Protein AF-A0A7S3KK16-F1 (afdb_monomer_lite)

Structure (mmCIF, N/CA/C/O backbone):
data_AF-A0A7S3KK16-F1
#
_entry.id   AF-A0A7S3KK16-F1
#
loop_
_atom_site.group_PDB
_atom_site.id
_atom_site.type_symbol
_atom_site.label_atom_id
_atom_site.label_alt_id
_atom_site.label_comp_id
_atom_site.label_asym_id
_atom_site.label_entity_id
_atom_site.label_seq_id
_atom_site.pdbx_PDB_ins_code
_atom_site.Cartn_x
_atom_site.Cartn_y
_atom_site.Cartn_z
_atom_site.occupancy
_atom_site.B_iso_or_equiv
_atom_site.auth_seq_id
_atom_site.auth_comp_id
_atom_site.auth_asym_id
_atom_site.auth_atom_id
_atom_site.pdbx_PDB_model_num
ATOM 1 N N . THR A 1 1 ? 68.762 63.629 -40.527 1.00 41.09 1 THR A N 1
ATOM 2 C CA . THR A 1 1 ? 69.554 63.207 -39.354 1.00 41.09 1 THR A CA 1
ATOM 3 C C . THR A 1 1 ? 68.736 62.216 -38.560 1.00 41.09 1 THR A C 1
ATOM 5 O O . THR A 1 1 ? 67.545 62.444 -38.421 1.00 41.09 1 THR A O 1
ATOM 8 N N . MET A 1 2 ? 69.402 61.181 -38.044 1.00 37.38 2 MET A N 1
ATOM 9 C CA . MET A 1 2 ? 68.948 60.206 -37.040 1.00 37.38 2 MET A CA 1
ATOM 10 C C . MET A 1 2 ? 68.078 59.026 -37.499 1.00 37.38 2 MET A C 1
ATOM 12 O O . MET A 1 2 ? 66.853 59.057 -37.480 1.00 37.38 2 MET A O 1
ATOM 16 N N . ASN A 1 3 ? 68.797 57.936 -37.795 1.00 42.31 3 ASN A N 1
ATOM 17 C CA . ASN A 1 3 ? 68.411 56.570 -37.453 1.00 42.31 3 ASN A CA 1
ATOM 18 C C . ASN A 1 3 ? 67.957 56.483 -35.989 1.00 42.31 3 ASN A C 1
ATOM 20 O O . ASN A 1 3 ? 68.642 56.993 -35.102 1.00 42.31 3 ASN A O 1
ATOM 24 N N . SER A 1 4 ? 66.876 55.744 -35.749 1.00 45.84 4 SER A N 1
ATOM 25 C CA . SER A 1 4 ? 66.525 55.198 -34.441 1.00 45.84 4 SER A CA 1
ATOM 26 C C . SER A 1 4 ? 66.381 53.685 -34.584 1.00 45.84 4 SER A C 1
ATOM 28 O O . SER A 1 4 ? 65.487 53.187 -35.263 1.00 45.84 4 SER A O 1
ATOM 30 N N . MET A 1 5 ? 67.342 52.987 -33.986 1.00 51.09 5 MET A N 1
ATOM 31 C CA . MET A 1 5 ? 67.363 51.554 -33.714 1.00 51.09 5 MET A CA 1
ATOM 32 C C . MET A 1 5 ? 66.202 51.192 -32.776 1.00 51.09 5 MET A C 1
ATOM 34 O O . MET A 1 5 ? 66.156 51.700 -31.659 1.00 51.09 5 MET A O 1
ATOM 38 N N . PHE A 1 6 ? 65.340 50.258 -33.177 1.00 47.38 6 PHE A N 1
ATOM 39 C CA . PHE A 1 6 ? 64.538 49.450 -32.253 1.00 47.38 6 PHE A CA 1
ATOM 40 C C . PHE A 1 6 ? 64.625 47.972 -32.674 1.00 47.38 6 PHE A C 1
ATOM 42 O O . PHE A 1 6 ? 64.714 47.656 -33.856 1.00 47.38 6 PHE A O 1
ATOM 49 N N . ALA A 1 7 ? 64.728 47.111 -31.663 1.00 58.09 7 ALA A N 1
ATOM 50 C CA . ALA A 1 7 ? 65.235 45.737 -31.659 1.00 58.09 7 ALA A CA 1
ATOM 51 C C . ALA A 1 7 ? 64.570 44.743 -32.642 1.00 58.09 7 ALA A C 1
ATOM 53 O O . ALA A 1 7 ? 63.402 44.920 -32.986 1.00 58.09 7 ALA A O 1
ATOM 54 N N . PRO A 1 8 ? 65.259 43.644 -33.025 1.00 52.91 8 PRO A N 1
ATOM 55 C CA . PRO A 1 8 ? 64.604 42.525 -33.694 1.00 52.91 8 PRO A CA 1
ATOM 56 C C . PRO A 1 8 ? 63.605 41.881 -32.721 1.00 52.91 8 PRO A C 1
ATOM 58 O O . PRO A 1 8 ? 63.958 41.524 -31.595 1.00 52.91 8 PRO A O 1
ATOM 61 N N . SER A 1 9 ? 62.343 41.772 -33.133 1.00 57.97 9 SER A N 1
ATOM 62 C CA . SER A 1 9 ? 61.302 41.082 -32.373 1.00 57.97 9 SER A CA 1
ATOM 63 C C . SER A 1 9 ? 61.689 39.614 -32.168 1.00 57.97 9 SER A C 1
ATOM 65 O O . SER A 1 9 ? 62.035 38.922 -33.119 1.00 57.97 9 SER A O 1
ATOM 67 N N . LEU A 1 10 ? 61.621 39.132 -30.923 1.00 55.69 10 LEU A N 1
ATOM 68 C CA . LEU A 1 10 ? 62.049 37.786 -30.507 1.00 55.69 10 LEU A CA 1
ATOM 69 C C . LEU A 1 10 ? 61.102 36.648 -30.946 1.00 55.69 10 LEU A C 1
ATOM 71 O O . LEU A 1 10 ? 61.242 35.517 -30.490 1.00 55.69 10 LEU A O 1
ATOM 75 N N . TYR A 1 11 ? 60.110 36.946 -31.779 1.00 57.88 11 TYR A N 1
ATOM 76 C CA . TYR A 1 11 ? 59.203 35.966 -32.359 1.00 57.88 11 TYR A CA 1
ATOM 77 C C . TYR A 1 11 ? 58.837 36.404 -33.775 1.00 57.88 11 TYR A C 1
ATOM 79 O O . TYR A 1 11 ? 58.636 37.593 -34.041 1.00 57.88 11 TYR A O 1
ATOM 87 N N . GLU A 1 12 ? 58.787 35.438 -34.686 1.00 64.44 12 GLU A N 1
ATOM 88 C CA . GLU A 1 12 ? 58.266 35.647 -36.030 1.00 64.44 12 GLU A CA 1
ATOM 89 C C . GLU A 1 12 ? 56.742 35.791 -35.958 1.00 64.44 12 GLU A C 1
ATOM 91 O O . GLU A 1 12 ? 56.065 35.062 -35.228 1.00 64.44 12 GLU A O 1
ATOM 96 N N . VAL A 1 13 ? 56.196 36.759 -36.695 1.00 69.12 13 VAL A N 1
ATOM 97 C CA . VAL A 1 13 ? 54.747 36.886 -36.877 1.00 69.12 13 VAL A CA 1
ATOM 98 C C . VAL A 1 13 ? 54.275 35.632 -37.619 1.00 69.12 13 VAL A C 1
ATOM 100 O O . VAL A 1 13 ? 54.823 35.357 -38.690 1.00 69.12 13 VAL A O 1
ATOM 103 N N . PRO A 1 14 ? 53.297 34.867 -37.094 1.00 61.34 14 PRO A N 1
ATOM 104 C CA . PRO A 1 14 ? 52.801 33.679 -37.772 1.00 61.34 14 PRO A CA 1
ATOM 105 C C . PRO A 1 14 ? 52.313 34.067 -39.165 1.00 61.34 14 PRO A C 1
ATOM 107 O O . PRO A 1 14 ? 51.417 34.899 -39.311 1.00 61.34 14 PRO A O 1
ATOM 110 N N . THR A 1 15 ? 52.945 33.510 -40.193 1.00 64.56 15 THR A N 1
ATOM 111 C CA . THR A 1 15 ? 52.462 33.657 -41.560 1.00 64.56 15 THR A CA 1
ATOM 112 C C . THR A 1 15 ? 51.258 32.745 -41.731 1.00 64.56 15 THR A C 1
ATOM 114 O O . THR A 1 15 ? 51.296 31.569 -41.375 1.00 64.56 15 THR A O 1
ATOM 117 N N . ASP A 1 16 ? 50.181 33.306 -42.277 1.00 60.25 16 ASP A N 1
ATOM 118 C CA . ASP A 1 16 ? 48.895 32.643 -42.531 1.00 60.25 16 ASP A CA 1
ATOM 119 C C . ASP A 1 16 ? 48.979 31.702 -43.750 1.00 60.25 16 ASP A C 1
ATOM 121 O O . ASP A 1 16 ? 48.106 31.639 -44.614 1.00 60.25 16 ASP A O 1
ATOM 125 N N . THR A 1 17 ? 50.110 31.012 -43.883 1.00 60.72 17 THR A N 1
ATOM 126 C CA . THR A 1 17 ? 50.276 29.926 -44.838 1.00 60.72 17 THR A CA 1
ATOM 127 C C . THR A 1 17 ? 49.787 28.656 -44.165 1.00 60.72 17 THR A C 1
ATOM 129 O O . THR A 1 17 ? 50.232 28.382 -43.045 1.00 60.72 17 THR A O 1
ATOM 132 N N . PRO A 1 18 ? 48.912 27.863 -44.807 1.00 61.72 18 PRO A N 1
ATOM 133 C CA . PRO A 1 18 ? 48.550 26.572 -44.258 1.00 61.72 18 PRO A CA 1
ATOM 134 C C . PRO A 1 18 ? 49.849 25.786 -44.080 1.00 61.72 18 PRO A C 1
ATOM 136 O O . PRO A 1 18 ? 50.541 25.487 -45.057 1.00 61.72 18 PRO A O 1
ATOM 139 N N . LEU A 1 19 ? 50.203 25.502 -42.816 1.00 63.19 19 LEU A N 1
ATOM 140 C CA . LEU A 1 19 ? 51.145 24.439 -42.460 1.00 63.19 19 LEU A CA 1
ATOM 141 C C . LEU A 1 19 ? 50.788 23.287 -43.385 1.00 63.19 19 LEU A C 1
ATOM 143 O O . LEU A 1 19 ? 49.597 23.000 -43.448 1.00 63.19 19 LEU A O 1
ATOM 147 N N . GLY A 1 20 ? 51.747 22.739 -44.141 1.00 62.19 20 GLY A N 1
ATOM 148 C CA . GLY A 1 20 ? 51.561 21.700 -45.168 1.00 62.19 20 GLY A CA 1
ATOM 149 C C . GLY A 1 20 ? 50.974 20.400 -44.610 1.00 62.19 20 GLY A C 1
ATOM 150 O O . GLY A 1 20 ? 51.583 19.337 -44.669 1.00 62.19 20 GLY A O 1
ATOM 151 N N . LEU A 1 21 ? 49.803 20.534 -44.010 1.00 63.81 21 LEU A N 1
ATOM 152 C CA . LEU A 1 21 ? 48.949 19.573 -43.385 1.00 63.81 21 LEU A CA 1
ATOM 153 C C . LEU A 1 21 ? 48.140 19.056 -44.552 1.00 63.81 21 LEU A C 1
ATOM 155 O O . LEU A 1 21 ? 47.255 19.726 -45.085 1.00 63.81 21 LEU A O 1
ATOM 159 N N . ASP A 1 22 ? 48.548 17.887 -45.005 1.00 65.69 22 ASP A N 1
ATOM 160 C CA . ASP A 1 22 ? 47.836 17.156 -46.022 1.00 65.69 22 ASP A CA 1
ATOM 161 C C . ASP A 1 22 ? 46.481 16.741 -45.430 1.00 65.69 22 ASP A C 1
ATOM 163 O O . ASP A 1 22 ? 46.370 15.755 -44.697 1.00 65.69 22 ASP A O 1
ATOM 167 N N . LEU A 1 23 ? 45.468 17.582 -45.657 1.00 62.59 23 LEU A N 1
ATOM 168 C CA . LEU A 1 23 ? 44.107 17.392 -45.159 1.00 62.59 23 LEU A CA 1
ATOM 169 C C . LEU A 1 23 ? 43.517 16.085 -45.689 1.00 62.59 23 LEU A C 1
ATOM 171 O O . LEU A 1 23 ? 42.742 15.448 -44.982 1.00 62.59 23 LEU A O 1
ATOM 175 N N . GLU A 1 24 ? 43.930 15.639 -46.879 1.00 63.72 24 GLU A N 1
ATOM 176 C CA . GLU A 1 24 ? 43.525 14.335 -47.401 1.00 63.72 24 GLU A CA 1
ATOM 177 C C . GLU A 1 24 ? 44.103 13.204 -46.560 1.00 63.72 24 GLU A C 1
ATOM 179 O O . GLU A 1 24 ? 43.403 12.243 -46.275 1.00 63.72 24 GLU A O 1
ATOM 184 N N . LYS A 1 25 ? 45.335 13.339 -46.068 1.00 64.06 25 LYS A N 1
ATOM 185 C CA . LYS A 1 25 ? 45.955 12.365 -45.160 1.00 64.06 25 LYS A CA 1
ATOM 186 C C . LYS A 1 25 ? 45.349 12.391 -43.754 1.00 64.06 25 LYS A C 1
ATOM 188 O O . LYS A 1 25 ? 45.318 11.360 -43.087 1.00 64.06 25 LYS A O 1
ATOM 193 N N . PHE A 1 26 ? 44.868 13.555 -43.314 1.00 62.38 26 PHE A N 1
ATOM 194 C CA . PHE A 1 26 ? 44.142 13.706 -42.050 1.00 62.38 26 PHE A CA 1
ATOM 195 C C . PHE A 1 26 ? 42.749 13.059 -42.122 1.00 62.38 26 PHE A C 1
ATOM 197 O O . PHE A 1 26 ? 42.323 12.425 -41.163 1.00 62.38 26 PHE A O 1
ATOM 204 N N . LEU A 1 27 ? 42.079 13.156 -43.276 1.00 61.16 27 LEU A N 1
ATOM 205 C CA . LEU A 1 27 ? 40.762 12.560 -43.528 1.00 61.16 27 LEU A CA 1
ATOM 206 C C . LEU A 1 27 ? 40.836 11.077 -43.935 1.00 61.16 27 LEU A C 1
ATOM 208 O O . LEU A 1 27 ? 39.939 10.300 -43.621 1.00 61.16 27 LEU A O 1
ATOM 212 N N . ALA A 1 28 ? 41.910 10.648 -44.603 1.00 58.88 28 ALA A N 1
ATOM 213 C CA . ALA A 1 28 ? 42.070 9.273 -45.084 1.00 58.88 28 ALA A CA 1
ATOM 214 C C . ALA A 1 28 ? 42.292 8.253 -43.958 1.00 58.88 28 ALA A C 1
ATOM 216 O O . ALA A 1 28 ? 42.165 7.053 -44.194 1.00 58.88 28 ALA A O 1
A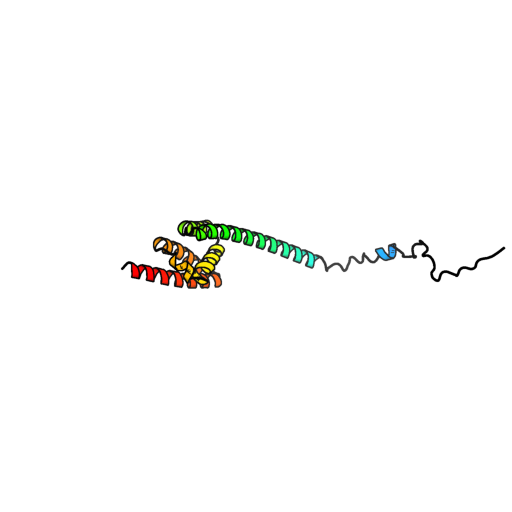TOM 217 N N . ASN A 1 29 ? 42.587 8.702 -42.734 1.00 51.03 29 ASN A N 1
ATOM 218 C CA . ASN A 1 29 ? 42.715 7.814 -41.580 1.00 51.03 29 ASN A CA 1
ATOM 219 C C . ASN A 1 29 ? 41.376 7.539 -40.862 1.00 51.03 29 ASN A C 1
ATOM 221 O O . ASN A 1 29 ? 41.371 6.857 -39.841 1.00 51.03 29 ASN A O 1
ATOM 225 N N . GLU A 1 30 ? 40.246 8.029 -41.387 1.00 56.44 30 GLU A N 1
ATOM 226 C CA . GLU A 1 30 ? 38.907 7.760 -40.833 1.00 56.44 30 GLU A CA 1
ATOM 227 C C . GLU A 1 30 ? 38.163 6.606 -41.529 1.00 56.44 30 GLU A C 1
ATOM 229 O O . GLU A 1 30 ? 36.989 6.372 -41.253 1.00 56.44 30 GLU A O 1
ATOM 234 N N . CYS A 1 31 ? 38.804 5.857 -42.434 1.00 49.53 31 CYS A N 1
ATOM 235 C CA . CYS A 1 31 ? 38.125 4.804 -43.199 1.00 49.53 31 CYS A CA 1
ATOM 236 C C . CYS A 1 31 ? 38.939 3.507 -43.332 1.00 49.53 31 CYS A C 1
ATOM 238 O O . CYS A 1 31 ? 39.054 2.959 -44.422 1.00 49.53 31 CYS A O 1
ATOM 240 N N . ASN A 1 32 ? 39.417 2.950 -42.216 1.00 49.06 32 ASN A N 1
ATOM 241 C CA . ASN A 1 32 ? 39.457 1.489 -42.091 1.00 49.06 32 ASN A CA 1
ATOM 242 C C . ASN A 1 32 ? 38.117 1.054 -41.484 1.00 49.06 32 ASN A C 1
ATOM 244 O O . ASN A 1 32 ? 37.970 0.898 -40.277 1.00 49.06 32 ASN A O 1
ATOM 248 N N . VAL A 1 33 ? 37.113 0.927 -42.353 1.00 54.47 33 VAL A N 1
ATOM 249 C CA . VAL A 1 33 ? 35.713 0.578 -42.033 1.00 54.47 33 VAL A CA 1
ATOM 250 C C . VAL A 1 33 ? 35.557 -0.913 -41.667 1.00 54.47 33 VAL A C 1
ATOM 252 O O . VAL A 1 33 ? 34.447 -1.413 -41.543 1.00 54.47 33 VAL A O 1
ATOM 255 N N . GLU A 1 34 ? 36.654 -1.643 -41.464 1.00 52.94 34 GLU A N 1
ATOM 256 C CA . GLU A 1 34 ? 36.618 -3.081 -41.169 1.00 52.94 34 GLU A CA 1
ATOM 257 C C . GLU A 1 34 ? 36.712 -3.415 -39.667 1.00 52.94 34 GLU A C 1
ATOM 259 O O . GLU A 1 34 ? 36.457 -4.558 -39.312 1.00 52.94 34 GLU A O 1
ATOM 264 N N . ASP A 1 35 ? 36.940 -2.433 -38.780 1.00 48.75 35 ASP A N 1
ATOM 265 C CA . ASP A 1 35 ? 37.040 -2.661 -37.320 1.00 48.75 35 ASP A CA 1
ATOM 266 C C . ASP A 1 35 ? 35.941 -1.968 -36.476 1.00 48.75 35 ASP A C 1
ATOM 268 O O . ASP A 1 35 ? 36.016 -1.937 -35.247 1.00 48.75 35 ASP A O 1
ATOM 272 N N . ILE A 1 36 ? 34.865 -1.443 -37.082 1.00 54.09 36 ILE A N 1
ATOM 273 C CA . ILE A 1 36 ? 33.713 -0.899 -36.327 1.00 54.09 36 ILE A CA 1
ATOM 274 C C . ILE A 1 36 ? 32.699 -2.019 -36.028 1.00 54.09 36 ILE A C 1
ATOM 276 O O . ILE A 1 36 ? 31.541 -1.966 -36.435 1.00 54.09 36 ILE A O 1
ATOM 280 N N . GLU A 1 37 ? 33.118 -3.053 -35.299 1.00 53.81 37 GLU A N 1
ATOM 281 C CA . GLU A 1 37 ? 32.184 -3.993 -34.650 1.00 53.81 37 GLU A CA 1
ATOM 282 C C . GLU A 1 37 ? 31.788 -3.535 -33.225 1.00 53.81 37 GLU A C 1
ATOM 284 O O . GLU A 1 37 ? 30.950 -4.159 -32.571 1.00 53.81 37 GLU A O 1
ATOM 289 N N . GLU A 1 38 ? 32.324 -2.408 -32.735 1.00 56.00 38 GLU A N 1
ATOM 290 C CA . GLU A 1 38 ? 32.182 -1.987 -31.329 1.00 56.00 38 GLU A CA 1
ATOM 291 C C . GLU A 1 38 ? 30.989 -1.064 -30.989 1.00 56.00 38 GLU A C 1
ATOM 293 O O . GLU A 1 38 ? 30.741 -0.825 -29.806 1.00 56.00 38 GLU A O 1
ATOM 298 N N . ASP A 1 39 ? 30.176 -0.611 -31.954 1.00 58.56 39 ASP A N 1
ATOM 299 C CA . ASP A 1 39 ? 29.115 0.389 -31.684 1.00 58.56 39 ASP A CA 1
ATOM 300 C C . ASP A 1 39 ? 27.667 -0.157 -31.727 1.00 58.56 39 ASP A C 1
ATOM 302 O O . ASP A 1 39 ? 26.771 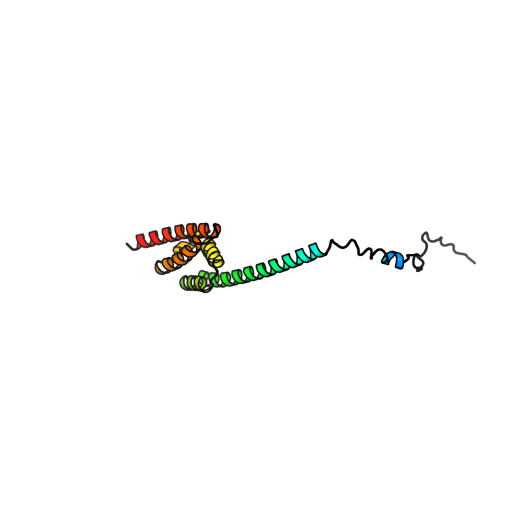0.359 -31.054 1.00 58.56 39 ASP A O 1
ATOM 306 N N . ASP A 1 40 ? 27.391 -1.273 -32.416 1.00 69.19 40 ASP A N 1
ATOM 307 C CA . ASP A 1 40 ? 26.017 -1.817 -32.461 1.00 69.19 40 ASP A CA 1
ATOM 308 C C . ASP A 1 40 ? 25.587 -2.406 -31.102 1.00 69.19 40 ASP A C 1
ATOM 310 O O . ASP A 1 40 ? 24.430 -2.293 -30.682 1.00 69.19 40 ASP A O 1
ATOM 314 N N . SER A 1 41 ? 26.534 -2.974 -30.346 1.00 80.19 41 SER A N 1
ATOM 315 C CA . SER A 1 41 ? 26.263 -3.553 -29.024 1.00 80.19 41 SER A CA 1
ATOM 316 C C . SER A 1 41 ? 25.887 -2.489 -27.982 1.00 80.19 41 SER A C 1
ATOM 318 O O . SER A 1 41 ? 24.911 -2.666 -27.241 1.00 80.19 41 SER A O 1
ATOM 320 N N . GLN A 1 42 ? 26.594 -1.354 -27.963 1.00 85.88 42 GLN A N 1
ATOM 321 C CA . GLN A 1 42 ? 26.360 -0.249 -27.029 1.00 85.88 42 GLN A CA 1
ATOM 322 C C . GLN A 1 42 ? 25.070 0.501 -27.367 1.00 85.88 42 GLN A C 1
ATOM 324 O O . GLN A 1 42 ? 24.243 0.755 -26.483 1.00 85.88 42 GLN A O 1
ATOM 329 N N . VAL A 1 43 ? 24.831 0.776 -28.652 1.00 87.50 43 VAL A N 1
ATOM 330 C CA . VAL A 1 43 ? 23.587 1.401 -29.123 1.00 87.50 43 VAL A CA 1
ATOM 331 C C . VAL A 1 43 ? 22.378 0.510 -28.821 1.00 87.50 43 VAL A C 1
ATOM 333 O O . VAL A 1 43 ? 21.329 1.002 -28.385 1.00 87.50 43 VAL A O 1
ATOM 336 N N . LYS A 1 44 ? 22.498 -0.811 -28.997 1.00 87.50 44 LYS A N 1
ATOM 337 C CA . LYS A 1 44 ? 21.430 -1.770 -28.673 1.00 87.50 44 LYS A CA 1
ATOM 338 C C . LYS A 1 44 ? 21.181 -1.877 -27.169 1.00 87.50 44 LYS A C 1
ATOM 340 O O . LYS A 1 44 ? 20.018 -1.899 -26.755 1.00 87.50 44 LYS A O 1
ATOM 345 N N . LEU A 1 45 ? 22.235 -1.878 -26.351 1.00 93.25 45 LEU A N 1
ATOM 346 C CA . LEU A 1 45 ? 22.121 -1.815 -24.893 1.00 93.25 45 LEU A CA 1
ATOM 347 C C . LEU A 1 45 ? 21.387 -0.540 -24.459 1.00 93.25 45 LEU A C 1
ATOM 349 O O . LEU A 1 45 ? 20.414 -0.621 -23.710 1.00 93.25 45 LEU A O 1
ATOM 353 N N . MET A 1 46 ? 21.786 0.620 -24.984 1.00 93.19 46 MET A N 1
ATOM 354 C CA . MET A 1 46 ? 21.152 1.902 -24.674 1.00 93.19 46 MET A CA 1
ATOM 355 C C . MET A 1 46 ? 19.670 1.919 -25.070 1.00 93.19 46 MET A C 1
ATOM 357 O O . MET A 1 46 ? 18.817 2.329 -24.279 1.00 93.19 46 MET A O 1
ATOM 361 N N . LYS A 1 47 ? 19.325 1.405 -26.258 1.00 93.12 47 LYS A N 1
ATOM 362 C CA . LYS A 1 47 ? 17.925 1.267 -26.696 1.00 93.12 47 LYS A CA 1
ATOM 363 C C . LYS A 1 47 ? 17.107 0.382 -25.749 1.00 93.12 47 LYS A C 1
ATOM 365 O O . LYS A 1 47 ? 15.968 0.732 -25.428 1.00 93.12 47 LYS A O 1
ATOM 370 N N . ASN A 1 48 ? 17.673 -0.730 -25.276 1.00 93.25 48 ASN A N 1
ATOM 371 C CA . ASN A 1 48 ? 17.011 -1.608 -24.307 1.00 93.25 48 ASN A CA 1
ATOM 372 C C . ASN A 1 48 ? 16.799 -0.903 -22.961 1.00 93.25 48 ASN A C 1
ATOM 374 O O . ASN A 1 48 ? 15.683 -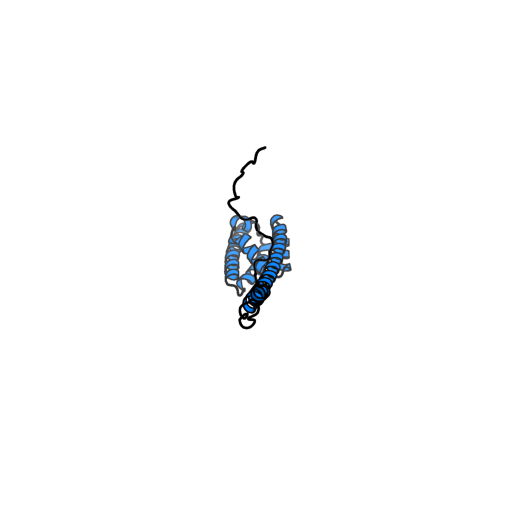0.901 -22.445 1.00 93.25 48 ASN A O 1
ATOM 378 N N . LEU A 1 49 ? 17.821 -0.213 -22.447 1.00 94.94 49 LEU A N 1
ATOM 379 C CA . LEU A 1 49 ? 17.721 0.560 -21.206 1.00 94.94 49 LEU A CA 1
ATOM 380 C C . LEU A 1 49 ? 16.659 1.661 -21.297 1.00 94.94 49 LEU A C 1
ATOM 382 O O . LEU A 1 49 ? 15.853 1.821 -20.381 1.00 94.94 49 LEU A O 1
ATOM 386 N N . MET A 1 50 ? 16.603 2.395 -22.412 1.00 95.19 50 MET A N 1
ATOM 387 C CA . MET A 1 50 ? 15.575 3.417 -22.638 1.00 95.19 50 MET A CA 1
ATOM 388 C C . MET A 1 50 ? 14.166 2.816 -22.669 1.00 95.19 50 MET A C 1
ATOM 390 O O . MET A 1 50 ? 13.226 3.401 -22.121 1.00 95.19 50 MET A O 1
ATOM 394 N N . LYS A 1 51 ? 14.004 1.639 -23.284 1.00 95.38 51 LYS A N 1
ATOM 395 C CA . LYS A 1 51 ? 12.724 0.924 -23.321 1.00 95.38 51 LYS A CA 1
ATOM 396 C C . LYS A 1 51 ? 12.283 0.501 -21.919 1.00 95.38 51 LYS A C 1
ATOM 398 O O . LYS A 1 51 ? 11.145 0.785 -21.538 1.00 95.38 51 LYS A O 1
ATOM 403 N N . ASP A 1 52 ? 13.172 -0.115 -21.148 1.00 95.25 52 ASP A N 1
ATOM 404 C CA . ASP A 1 52 ? 12.871 -0.577 -19.790 1.00 95.25 52 ASP A CA 1
ATOM 405 C C . ASP A 1 52 ? 12.588 0.601 -18.852 1.00 95.25 52 ASP A C 1
ATOM 407 O O . ASP A 1 52 ? 11.628 0.574 -18.077 1.00 95.25 52 ASP A O 1
ATOM 411 N N . ASN A 1 53 ? 13.342 1.694 -18.993 1.00 96.81 53 ASN A N 1
ATOM 412 C CA . ASN A 1 53 ? 13.101 2.931 -18.259 1.00 96.81 53 ASN A CA 1
ATOM 413 C C . ASN A 1 53 ? 11.715 3.514 -18.573 1.00 96.81 53 ASN A C 1
ATOM 415 O O . ASN A 1 53 ? 10.966 3.854 -17.657 1.00 96.81 53 ASN A O 1
ATOM 419 N N . LYS A 1 54 ? 11.314 3.552 -19.850 1.00 96.81 54 LYS A N 1
ATOM 420 C CA . LYS A 1 54 ? 9.978 4.021 -20.253 1.00 96.81 54 LYS A CA 1
ATOM 421 C C . LYS A 1 54 ? 8.863 3.185 -19.621 1.00 96.81 54 LYS A C 1
ATOM 423 O O . LYS A 1 54 ? 7.858 3.742 -19.161 1.00 96.81 54 LYS A O 1
ATOM 428 N N . VAL A 1 55 ? 9.030 1.863 -19.576 1.00 97.00 55 VAL A N 1
ATOM 429 C CA . VAL A 1 55 ? 8.082 0.959 -18.904 1.00 97.00 55 VAL A CA 1
ATOM 430 C C . VAL A 1 55 ? 8.034 1.262 -17.405 1.00 97.00 55 VAL A C 1
ATOM 432 O O . VAL A 1 55 ? 6.946 1.461 -16.859 1.00 97.00 55 VAL A O 1
ATOM 435 N N . MET A 1 56 ? 9.195 1.384 -16.758 1.00 96.31 56 MET A N 1
ATOM 436 C CA . MET A 1 56 ? 9.300 1.696 -15.332 1.00 96.31 56 MET A CA 1
ATOM 437 C C . MET A 1 56 ? 8.631 3.031 -14.985 1.00 96.31 56 MET A C 1
ATOM 439 O O . MET A 1 56 ? 7.793 3.079 -14.084 1.00 96.31 56 MET A O 1
ATOM 443 N N . LEU A 1 57 ? 8.919 4.100 -15.733 1.00 97.31 57 LEU A N 1
ATOM 444 C CA . LEU A 1 57 ? 8.297 5.414 -15.547 1.00 97.31 57 LEU A CA 1
ATOM 445 C C . LEU A 1 57 ? 6.777 5.348 -15.690 1.00 97.31 57 LEU A C 1
ATOM 447 O O . LEU A 1 57 ? 6.052 5.957 -14.904 1.00 97.31 57 LEU A O 1
ATOM 451 N N . THR A 1 58 ? 6.277 4.586 -16.662 1.00 96.44 58 THR A N 1
ATOM 452 C CA . THR A 1 58 ? 4.833 4.424 -16.870 1.00 96.44 58 THR A CA 1
ATOM 453 C C . THR A 1 58 ? 4.174 3.739 -15.670 1.00 96.44 58 THR A C 1
ATOM 455 O O . THR A 1 58 ? 3.156 4.221 -15.162 1.00 96.44 58 THR A O 1
ATOM 458 N N . ILE A 1 59 ? 4.766 2.645 -15.178 1.00 95.12 59 ILE A N 1
ATOM 459 C CA . ILE A 1 59 ? 4.255 1.896 -14.021 1.00 95.12 59 ILE A CA 1
ATOM 460 C C . ILE A 1 59 ? 4.321 2.752 -12.751 1.00 95.12 59 ILE A C 1
ATOM 462 O O . ILE A 1 59 ? 3.325 2.859 -12.032 1.00 95.12 59 ILE A O 1
ATOM 466 N N . MET A 1 60 ? 5.458 3.403 -12.494 1.00 95.94 60 MET A N 1
ATOM 467 C CA . MET A 1 60 ? 5.657 4.260 -11.322 1.00 95.94 60 MET A CA 1
ATOM 468 C C . MET A 1 60 ? 4.692 5.443 -11.309 1.00 95.94 60 MET A C 1
ATOM 470 O O . MET A 1 60 ? 4.051 5.689 -10.289 1.00 95.94 60 MET A O 1
ATOM 474 N N . ASN A 1 61 ? 4.505 6.129 -12.440 1.00 96.12 61 ASN A N 1
ATOM 475 C CA . ASN A 1 61 ? 3.559 7.242 -12.529 1.00 96.12 61 ASN A CA 1
ATOM 476 C C . ASN A 1 61 ? 2.114 6.788 -12.300 1.00 96.12 61 ASN A C 1
ATOM 478 O O . ASN A 1 61 ? 1.369 7.439 -11.563 1.00 96.12 61 ASN A O 1
ATOM 482 N N . LYS A 1 62 ? 1.712 5.648 -12.878 1.00 95.06 62 LYS A N 1
ATOM 483 C CA . LYS A 1 62 ? 0.380 5.072 -12.640 1.00 95.06 62 LYS A CA 1
ATOM 484 C C . LYS A 1 62 ? 0.174 4.753 -11.157 1.00 95.06 62 LYS A C 1
ATOM 486 O O . LYS A 1 62 ? -0.836 5.163 -10.582 1.00 95.06 62 LYS A O 1
ATOM 491 N N . ARG A 1 63 ? 1.139 4.074 -10.531 1.00 95.44 63 ARG A N 1
ATOM 492 C CA . ARG A 1 63 ? 1.079 3.690 -9.113 1.00 95.44 63 ARG A CA 1
ATOM 493 C C . ARG A 1 63 ? 1.056 4.914 -8.196 1.00 95.44 63 ARG A C 1
ATOM 495 O O . ARG A 1 63 ? 0.202 4.993 -7.317 1.00 95.44 63 ARG A O 1
ATOM 502 N N . ALA A 1 64 ? 1.902 5.911 -8.455 1.00 95.69 64 ALA A N 1
ATOM 503 C CA . ALA A 1 64 ? 1.934 7.168 -7.709 1.00 95.69 64 ALA A CA 1
ATOM 504 C C . ALA A 1 64 ? 0.603 7.933 -7.804 1.00 95.69 64 ALA A C 1
ATOM 506 O O . ALA A 1 64 ? 0.098 8.434 -6.799 1.00 95.69 64 ALA A O 1
ATOM 507 N N . ASN A 1 65 ? -0.008 7.993 -8.989 1.00 95.19 65 ASN A N 1
ATOM 508 C CA . ASN A 1 65 ? -1.310 8.636 -9.170 1.00 95.19 65 ASN A CA 1
ATOM 509 C C . ASN A 1 65 ? -2.429 7.897 -8.427 1.00 95.19 65 ASN A C 1
ATOM 511 O O . ASN A 1 65 ? -3.262 8.540 -7.786 1.00 95.19 65 ASN A O 1
ATOM 515 N N . ASN A 1 66 ? -2.423 6.564 -8.455 1.00 94.94 66 ASN A N 1
ATOM 516 C CA . ASN A 1 66 ? -3.376 5.757 -7.697 1.00 94.94 66 ASN A CA 1
ATOM 517 C C . ASN A 1 66 ? -3.213 5.962 -6.181 1.00 94.94 66 ASN A C 1
ATOM 519 O O . ASN A 1 66 ? -4.205 6.200 -5.489 1.00 94.94 66 ASN A O 1
ATOM 523 N N . LEU A 1 67 ? -1.973 5.965 -5.679 1.00 95.19 67 LEU A N 1
ATOM 524 C CA . LEU A 1 67 ? -1.664 6.239 -4.271 1.00 95.19 67 LEU A CA 1
ATOM 525 C C . LEU A 1 67 ? -2.166 7.614 -3.834 1.00 95.19 67 LEU A C 1
ATOM 527 O O . LEU A 1 67 ? -2.799 7.721 -2.789 1.00 95.19 67 LEU A O 1
ATOM 531 N N . LYS A 1 68 ? -1.985 8.655 -4.655 1.00 95.50 68 LYS A N 1
ATOM 532 C CA . LYS A 1 68 ? -2.517 10.000 -4.366 1.00 95.50 68 LYS A CA 1
ATOM 533 C C . LYS A 1 68 ? -4.041 10.027 -4.233 1.00 95.50 68 LYS A C 1
ATOM 535 O O . LYS A 1 68 ? -4.579 10.901 -3.558 1.00 95.50 68 LYS A O 1
ATOM 540 N N . ILE A 1 69 ? -4.767 9.141 -4.915 1.00 94.88 69 ILE A N 1
ATOM 541 C CA . ILE A 1 69 ? -6.230 9.048 -4.782 1.00 94.88 69 ILE A CA 1
ATOM 542 C C . ILE A 1 69 ? -6.585 8.340 -3.473 1.00 94.88 69 ILE A C 1
ATOM 544 O O . ILE A 1 69 ? -7.388 8.864 -2.705 1.00 94.88 69 ILE A O 1
ATOM 548 N N . VAL A 1 70 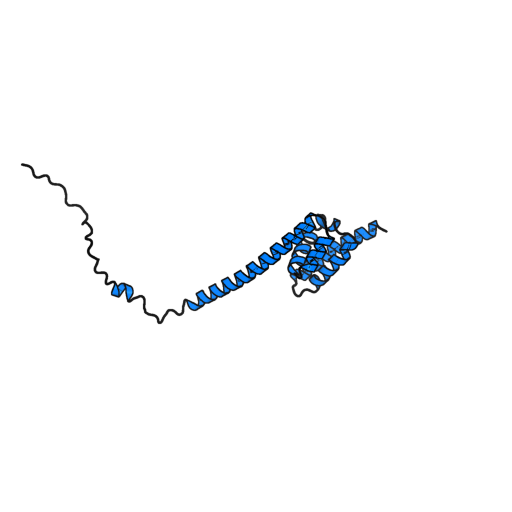? -5.948 7.202 -3.188 1.00 95.31 70 VAL A N 1
ATOM 549 C CA . VAL A 1 70 ? -6.140 6.454 -1.932 1.00 95.31 70 VAL A CA 1
ATOM 550 C C . VAL A 1 70 ? -5.817 7.331 -0.720 1.00 95.31 70 VAL A C 1
ATOM 552 O O . VAL A 1 70 ? -6.630 7.454 0.191 1.00 95.31 70 VAL A O 1
ATOM 555 N N . GLN A 1 71 ? -4.680 8.028 -0.749 1.00 94.25 71 GLN A N 1
ATOM 556 C CA . GLN A 1 71 ? -4.247 8.937 0.311 1.00 94.25 71 GLN A CA 1
ATOM 557 C C . GLN A 1 71 ? -5.252 10.071 0.548 1.00 94.25 71 GLN A C 1
ATOM 559 O O . GLN A 1 71 ? -5.498 10.448 1.691 1.00 94.25 71 GLN A O 1
ATOM 564 N N . ARG A 1 72 ? -5.872 10.605 -0.514 1.00 95.56 72 ARG A N 1
ATOM 565 C CA . ARG A 1 72 ? -6.908 11.641 -0.383 1.00 95.56 72 ARG A CA 1
ATOM 566 C C . ARG A 1 72 ? -8.123 11.148 0.401 1.00 95.56 72 ARG A C 1
ATOM 568 O O . ARG A 1 72 ? -8.630 11.901 1.228 1.00 95.56 72 ARG A O 1
ATOM 575 N N . TRP A 1 73 ? -8.583 9.922 0.161 1.00 94.00 73 TRP A N 1
ATOM 576 C CA . TRP A 1 73 ? -9.705 9.341 0.908 1.00 94.00 73 TRP A CA 1
ATOM 577 C C . TRP A 1 73 ? -9.318 8.970 2.338 1.00 94.00 73 TRP A C 1
ATOM 579 O O . TRP A 1 73 ? -10.048 9.295 3.275 1.00 94.00 73 TRP A O 1
ATOM 589 N N . TRP A 1 74 ? -8.123 8.408 2.511 1.00 92.69 74 TRP A N 1
ATOM 590 C CA . TRP A 1 74 ? -7.583 8.061 3.820 1.00 92.69 74 TRP A CA 1
ATOM 591 C C . TRP A 1 74 ? -7.448 9.280 4.742 1.00 92.69 74 TRP A C 1
ATOM 593 O O . TRP A 1 74 ? -7.866 9.245 5.900 1.00 92.69 74 TRP A O 1
ATOM 603 N N . ASN A 1 75 ? -6.925 10.393 4.220 1.00 91.75 75 ASN A N 1
ATOM 604 C CA . ASN A 1 75 ? -6.755 11.633 4.981 1.00 91.75 75 ASN A CA 1
ATOM 605 C C . ASN A 1 75 ? -8.091 12.270 5.387 1.00 91.75 75 ASN A C 1
ATOM 607 O O . ASN A 1 75 ? -8.147 12.973 6.390 1.00 91.75 75 ASN A O 1
ATOM 611 N N . LYS A 1 76 ? -9.169 12.002 4.642 1.00 91.88 76 LYS A N 1
ATOM 612 C CA . LYS A 1 76 ? -10.535 12.420 4.992 1.00 91.88 76 LYS A CA 1
ATOM 613 C C . LYS A 1 76 ? -11.210 11.491 6.009 1.00 91.88 76 LYS A C 1
ATOM 615 O O . LYS A 1 76 ? -12.399 11.653 6.255 1.00 91.88 76 LYS A O 1
ATOM 620 N N . ALA A 1 77 ? -10.485 10.506 6.549 1.00 85.81 77 ALA A N 1
ATOM 621 C CA . ALA A 1 77 ? -11.012 9.457 7.422 1.00 85.81 77 ALA A CA 1
ATOM 622 C C . ALA A 1 77 ? -12.197 8.678 6.813 1.00 85.81 77 ALA A C 1
ATOM 624 O O . ALA A 1 77 ? -12.998 8.097 7.536 1.00 85.81 77 ALA A O 1
ATOM 625 N N . ASN A 1 78 ? -12.297 8.638 5.479 1.00 88.56 78 ASN A N 1
ATOM 626 C CA . ASN A 1 78 ? -13.341 7.898 4.780 1.00 88.56 78 ASN A CA 1
ATOM 627 C C . ASN A 1 78 ? -12.782 6.539 4.339 1.00 88.56 78 ASN A C 1
ATOM 629 O O . ASN A 1 78 ? -12.187 6.400 3.260 1.00 88.56 78 ASN A O 1
ATOM 633 N N . LEU A 1 79 ? -12.914 5.552 5.226 1.00 91.25 79 LEU A N 1
ATOM 634 C CA . LEU A 1 79 ? -12.365 4.216 5.024 1.00 91.25 79 LEU A CA 1
ATOM 635 C C . LEU A 1 79 ? -13.100 3.466 3.904 1.00 91.25 79 LEU A C 1
ATOM 637 O O . LEU A 1 79 ? -12.440 2.886 3.047 1.00 91.25 79 LEU A O 1
ATOM 641 N N . ASP A 1 80 ? -14.421 3.590 3.817 1.00 91.75 80 ASP A N 1
ATOM 642 C CA . ASP A 1 80 ? -15.241 2.940 2.786 1.00 91.75 80 ASP A CA 1
ATOM 643 C C . ASP A 1 80 ? -14.813 3.381 1.383 1.00 91.75 80 ASP A C 1
ATOM 645 O O . ASP A 1 80 ? -14.558 2.567 0.497 1.00 91.75 80 ASP A O 1
ATOM 649 N N . SER A 1 81 ? -14.639 4.691 1.178 1.00 93.69 81 SER A N 1
ATOM 650 C CA . SER A 1 81 ? -14.172 5.238 -0.104 1.00 93.69 81 SER A CA 1
ATOM 651 C C . SER A 1 81 ? -12.729 4.838 -0.407 1.00 93.69 81 SER A C 1
ATOM 653 O O . SER A 1 81 ? -12.363 4.650 -1.572 1.00 93.69 81 SER A O 1
ATOM 655 N N . THR A 1 82 ? -11.905 4.682 0.632 1.00 94.25 82 THR A N 1
ATOM 656 C CA . THR A 1 82 ? -10.534 4.177 0.498 1.00 94.25 82 THR A CA 1
ATOM 657 C C . THR A 1 82 ? -10.551 2.730 -0.001 1.00 94.25 82 THR A C 1
ATOM 659 O O . THR A 1 82 ? -9.919 2.431 -1.016 1.00 94.25 82 THR A O 1
ATOM 662 N N . ILE A 1 83 ? -11.333 1.860 0.639 1.00 93.44 83 ILE A N 1
ATOM 663 C CA . ILE A 1 83 ? -11.499 0.445 0.277 1.00 93.44 83 ILE A CA 1
ATOM 664 C C . ILE A 1 83 ? -12.099 0.300 -1.128 1.00 93.44 83 ILE A C 1
ATOM 666 O O . ILE A 1 83 ? -11.579 -0.452 -1.955 1.00 93.44 83 ILE A O 1
ATOM 670 N N . ASN A 1 84 ? -13.126 1.087 -1.453 1.00 93.25 84 ASN A N 1
ATOM 671 C CA . ASN A 1 84 ? -13.731 1.110 -2.785 1.00 93.25 84 ASN A CA 1
ATOM 672 C C . ASN A 1 84 ? -12.718 1.517 -3.863 1.00 93.25 84 ASN A C 1
ATOM 674 O O . ASN A 1 84 ? -12.668 0.922 -4.942 1.00 93.25 84 ASN A O 1
ATOM 678 N N . THR A 1 85 ? -11.858 2.496 -3.569 1.00 93.62 85 THR A N 1
ATOM 679 C CA . THR A 1 85 ? -10.782 2.902 -4.484 1.00 93.62 85 THR A CA 1
ATOM 680 C C . THR A 1 85 ? -9.752 1.785 -4.668 1.00 93.62 85 THR A C 1
ATOM 682 O O . THR A 1 85 ? -9.343 1.526 -5.803 1.00 93.62 85 THR A O 1
ATOM 685 N N . LEU A 1 86 ? -9.348 1.108 -3.588 1.00 94.00 86 LEU A N 1
ATOM 686 C CA . LEU A 1 86 ? -8.425 -0.033 -3.648 1.00 94.00 86 LEU A CA 1
ATOM 687 C C . LEU A 1 86 ? -8.999 -1.167 -4.508 1.00 94.00 86 LEU A C 1
ATOM 689 O O . LEU A 1 86 ? -8.310 -1.677 -5.392 1.00 94.00 86 LEU A O 1
ATOM 693 N N . SER A 1 87 ? -10.280 -1.486 -4.320 1.00 91.81 87 SER A N 1
ATOM 694 C CA . SER A 1 87 ? -11.004 -2.496 -5.100 1.00 91.81 87 SER A CA 1
ATOM 695 C C . SER A 1 87 ? -11.123 -2.128 -6.582 1.00 91.81 87 SER A C 1
ATOM 697 O O . SER A 1 87 ? -10.894 -2.957 -7.463 1.00 91.81 87 SER A O 1
ATOM 699 N N . SER A 1 88 ? -11.427 -0.863 -6.879 1.00 92.00 88 SER A N 1
ATOM 700 C CA . SER A 1 88 ? -11.618 -0.380 -8.251 1.00 92.00 88 SER A CA 1
ATOM 701 C C . SER A 1 88 ? -10.335 -0.428 -9.090 1.00 92.00 88 SER A C 1
ATOM 703 O O . SER A 1 88 ? -10.387 -0.672 -10.297 1.00 92.00 88 SER A O 1
ATOM 705 N N . ARG A 1 89 ? -9.163 -0.208 -8.478 1.00 84.06 89 ARG A N 1
ATOM 706 C CA . ARG A 1 89 ? -7.915 0.036 -9.221 1.00 84.06 89 ARG A CA 1
ATOM 707 C C . ARG A 1 89 ? -7.181 -1.213 -9.723 1.00 84.06 89 ARG A C 1
ATOM 709 O O . ARG A 1 89 ? -6.206 -1.033 -10.451 1.00 84.06 89 ARG A O 1
ATOM 716 N N . ARG A 1 90 ? -7.654 -2.436 -9.423 1.00 83.50 90 ARG A N 1
ATOM 717 C CA . ARG A 1 90 ? -7.075 -3.738 -9.860 1.00 83.50 90 ARG A CA 1
ATOM 718 C C . ARG A 1 90 ? -5.534 -3.770 -9.852 1.00 83.50 90 ARG A C 1
ATOM 720 O O . ARG A 1 90 ? -4.905 -4.320 -10.753 1.00 83.50 90 ARG A O 1
ATOM 727 N N . ASP A 1 91 ? -4.927 -3.135 -8.858 1.00 89.38 91 ASP A N 1
ATOM 728 C CA . ASP A 1 91 ? -3.481 -2.983 -8.731 1.00 89.38 91 ASP A CA 1
ATOM 729 C C . ASP A 1 91 ? -3.070 -3.512 -7.360 1.00 89.38 91 ASP A C 1
ATOM 731 O O . ASP A 1 91 ? -3.176 -2.821 -6.350 1.00 89.38 91 ASP A O 1
ATOM 735 N N . THR A 1 92 ? -2.627 -4.766 -7.305 1.00 92.25 92 THR A N 1
ATOM 736 C CA . THR A 1 92 ? -2.234 -5.411 -6.045 1.00 92.25 92 THR A CA 1
ATOM 737 C C . THR A 1 92 ? -1.055 -4.695 -5.388 1.00 92.25 92 THR A C 1
ATOM 739 O O . THR A 1 92 ? -0.954 -4.664 -4.165 1.00 92.25 92 THR A O 1
ATOM 742 N N . SER A 1 93 ? -0.190 -4.054 -6.178 1.00 93.50 93 SER A N 1
ATOM 743 C CA . SER A 1 93 ? 0.957 -3.316 -5.652 1.00 93.50 93 SER A CA 1
ATOM 744 C C . SER A 1 93 ? 0.520 -2.080 -4.850 1.00 93.50 93 SER A C 1
ATOM 746 O O . SER A 1 93 ? 1.144 -1.743 -3.843 1.00 93.50 93 SER A O 1
ATOM 748 N N . LEU A 1 94 ? -0.602 -1.457 -5.227 1.00 95.25 94 LEU A N 1
ATOM 749 C CA . LEU A 1 94 ? -1.241 -0.380 -4.465 1.00 95.25 94 LEU A CA 1
ATOM 750 C C . LEU A 1 94 ? -1.765 -0.877 -3.112 1.00 95.25 94 LEU A C 1
ATOM 752 O O . LEU A 1 94 ? -1.598 -0.205 -2.097 1.00 95.25 94 LEU A O 1
ATOM 756 N N . VAL A 1 95 ? -2.384 -2.061 -3.105 1.00 95.50 95 VAL A N 1
ATOM 757 C CA . VAL A 1 95 ? -2.902 -2.707 -1.891 1.00 95.50 95 VAL A CA 1
ATOM 758 C C . VAL A 1 95 ? -1.752 -2.991 -0.924 1.00 95.50 95 VAL A C 1
ATOM 760 O O . VAL A 1 95 ? -1.830 -2.621 0.244 1.00 95.50 95 VAL A O 1
ATOM 763 N N . VAL A 1 96 ? -0.643 -3.548 -1.419 1.00 96.38 96 VAL A N 1
ATOM 764 C CA . VAL A 1 96 ? 0.567 -3.784 -0.614 1.00 96.38 96 VAL A CA 1
ATOM 765 C C . VAL A 1 96 ? 1.090 -2.502 0.025 1.00 96.38 96 VAL A C 1
ATOM 767 O O . VAL A 1 96 ? 1.353 -2.496 1.225 1.00 96.38 96 VAL A O 1
ATOM 770 N N . ASP A 1 97 ? 1.238 -1.422 -0.746 1.00 95.69 97 ASP A N 1
ATOM 771 C CA . ASP A 1 97 ? 1.753 -0.155 -0.211 1.00 95.69 97 ASP A CA 1
ATOM 772 C C . ASP A 1 97 ? 0.848 0.409 0.877 1.00 95.69 97 ASP A C 1
ATOM 774 O O . ASP A 1 97 ? 1.344 0.860 1.910 1.00 95.69 97 ASP A O 1
ATOM 778 N N . PHE A 1 98 ? -0.468 0.357 0.647 1.00 95.06 98 PHE A N 1
ATOM 779 C CA . PHE A 1 98 ? -1.460 0.791 1.617 1.00 95.06 98 PHE A CA 1
ATOM 780 C C . PHE A 1 98 ? -1.297 0.012 2.922 1.00 95.06 98 PHE A C 1
ATOM 782 O O . PHE A 1 98 ? -0.955 0.621 3.930 1.00 95.06 98 PHE A O 1
ATOM 789 N N . PHE A 1 99 ? -1.423 -1.320 2.892 1.00 95.56 99 PHE A N 1
ATOM 790 C CA . PHE A 1 99 ? -1.340 -2.146 4.102 1.00 95.56 99 PHE A CA 1
ATOM 791 C C . PHE A 1 99 ? 0.018 -2.045 4.804 1.00 95.56 99 PHE A C 1
ATOM 793 O O . PHE A 1 99 ? 0.074 -1.980 6.033 1.00 95.56 99 PHE A O 1
ATOM 800 N N . ASN A 1 100 ? 1.113 -1.993 4.045 1.00 95.88 100 ASN A N 1
ATOM 801 C CA . ASN A 1 100 ? 2.450 -1.851 4.611 1.00 95.88 100 ASN A CA 1
ATOM 802 C C . ASN A 1 100 ? 2.605 -0.518 5.353 1.00 95.88 100 ASN A C 1
ATOM 804 O O . ASN A 1 100 ? 3.147 -0.477 6.456 1.00 95.88 100 ASN A O 1
ATOM 808 N N . TYR A 1 101 ? 2.125 0.579 4.766 1.00 93.19 101 TYR A N 1
ATOM 809 C CA . TYR A 1 101 ? 2.222 1.891 5.393 1.00 93.19 101 TYR A CA 1
ATOM 810 C C . TYR A 1 101 ? 1.277 2.028 6.591 1.00 93.19 101 TYR A C 1
ATOM 812 O O . TYR A 1 101 ? 1.723 2.432 7.663 1.00 93.19 101 TYR A O 1
ATOM 820 N N . THR A 1 102 ? -0.000 1.669 6.439 1.00 92.06 102 THR A N 1
ATOM 821 C CA . THR A 1 102 ? -1.010 1.924 7.474 1.00 92.06 102 THR A CA 1
ATOM 822 C C . THR A 1 102 ? -0.986 0.909 8.606 1.00 92.06 102 THR A C 1
ATOM 824 O O . THR A 1 102 ? -1.129 1.301 9.755 1.00 92.06 102 THR A O 1
ATOM 827 N N . PHE A 1 103 ? -0.804 -0.380 8.324 1.00 92.81 103 PHE A N 1
ATOM 828 C CA . PHE A 1 103 ? -1.026 -1.428 9.328 1.00 92.81 103 PHE A CA 1
ATOM 829 C C . PHE A 1 103 ? 0.237 -2.183 9.738 1.00 92.81 103 PHE A C 1
ATOM 831 O O . PHE A 1 103 ? 0.218 -2.871 10.752 1.00 92.81 103 PHE A O 1
ATOM 838 N N . VAL A 1 104 ? 1.338 -2.059 8.989 1.00 93.56 104 VAL A N 1
ATOM 839 C CA . VAL A 1 104 ? 2.611 -2.716 9.341 1.00 93.56 104 VAL A CA 1
ATOM 840 C C . VAL A 1 104 ? 3.614 -1.734 9.936 1.00 93.56 104 VAL A C 1
ATOM 842 O O . VAL A 1 104 ? 4.215 -2.033 10.964 1.00 93.56 104 VAL A O 1
ATOM 845 N N . LYS A 1 105 ? 3.820 -0.573 9.304 1.00 92.06 105 LYS A N 1
ATOM 846 C CA . LYS A 1 105 ? 4.834 0.398 9.747 1.00 92.06 105 LYS A CA 1
ATOM 847 C C . LYS A 1 105 ? 4.391 1.253 10.930 1.00 92.06 105 LYS A C 1
ATOM 849 O O . LYS A 1 105 ? 5.216 1.535 11.791 1.00 92.06 105 LYS A O 1
ATOM 854 N N . ASP A 1 106 ? 3.127 1.666 10.964 1.00 86.31 106 ASP A N 1
ATOM 855 C CA . ASP A 1 106 ? 2.599 2.544 12.018 1.00 86.31 106 ASP A CA 1
ATOM 856 C C . ASP A 1 106 ? 1.226 2.061 12.539 1.00 86.31 106 ASP A C 1
ATOM 858 O O . ASP A 1 106 ? 0.224 2.778 12.450 1.00 86.31 106 ASP A O 1
ATOM 862 N N . PRO A 1 107 ? 1.141 0.813 13.050 1.00 84.12 107 PRO A N 1
ATOM 863 C CA . PRO A 1 107 ? -0.130 0.190 13.418 1.00 84.12 107 PRO A CA 1
ATOM 864 C C . PRO A 1 107 ? -0.884 0.959 14.510 1.00 84.12 107 PRO A C 1
ATOM 866 O O . PRO A 1 107 ? -2.104 1.102 14.431 1.00 84.12 107 PRO A O 1
ATOM 869 N N . SER A 1 108 ? -0.177 1.506 15.504 1.00 81.50 108 SER A N 1
ATOM 870 C CA . SER A 1 108 ? -0.787 2.163 16.669 1.00 81.50 108 SER A CA 1
ATOM 871 C C . SER A 1 108 ? -1.602 3.409 16.314 1.00 81.50 108 SER A C 1
ATOM 873 O O . SER A 1 108 ? -2.570 3.721 17.003 1.00 81.50 108 SER A O 1
ATOM 875 N N . LYS A 1 109 ? -1.264 4.109 15.224 1.00 84.00 109 LYS A N 1
ATOM 876 C CA . LYS A 1 109 ? -1.986 5.318 14.785 1.00 84.00 109 LYS A CA 1
ATOM 877 C C . LYS A 1 109 ? -3.193 5.042 13.898 1.00 84.00 109 LYS A C 1
ATOM 879 O O . LYS A 1 109 ? -3.969 5.957 13.606 1.00 84.00 109 LYS A O 1
ATOM 884 N N . HIS A 1 110 ? -3.296 3.834 13.359 1.00 86.50 110 HIS A N 1
ATOM 885 C CA . HIS A 1 110 ? -4.170 3.565 12.220 1.00 86.50 110 HIS A CA 1
ATOM 886 C C . HIS A 1 110 ? -5.128 2.403 12.453 1.00 86.50 110 HIS A C 1
ATOM 888 O O . HIS A 1 110 ? -6.220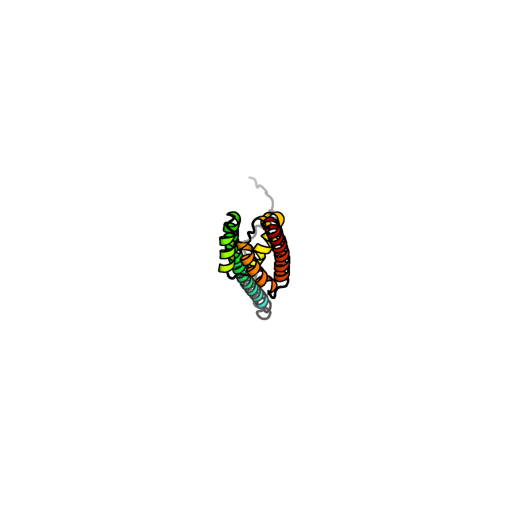 2.431 11.889 1.00 86.50 110 HIS A O 1
ATOM 894 N N . LEU A 1 111 ? -4.776 1.436 13.305 1.00 86.88 111 LEU A N 1
ATOM 895 C CA . LEU A 1 111 ? -5.661 0.320 13.647 1.00 86.88 111 LEU A CA 1
ATOM 896 C C . LEU A 1 111 ? -6.947 0.787 14.338 1.00 86.88 111 LEU A C 1
ATOM 898 O O . LEU A 1 111 ? -8.013 0.277 14.019 1.00 86.88 111 LEU A O 1
ATOM 902 N N . SER A 1 112 ? -6.890 1.831 15.170 1.00 86.25 112 SER A N 1
ATOM 903 C CA . SER A 1 112 ? -8.076 2.401 15.833 1.00 86.25 112 SER A CA 1
ATOM 904 C C . SER A 1 112 ? -9.124 2.982 14.875 1.00 86.25 112 SER A C 1
ATOM 906 O O . SER A 1 112 ? -10.251 3.237 15.283 1.00 86.25 112 SER A O 1
ATOM 908 N N . LYS A 1 113 ? -8.779 3.196 13.597 1.00 87.12 113 LYS A N 1
ATOM 909 C CA . LYS A 1 113 ? -9.720 3.665 12.566 1.00 87.12 113 LYS A CA 1
ATOM 910 C C . LYS A 1 113 ? -10.559 2.540 11.958 1.00 87.12 113 LYS A C 1
ATOM 912 O O . LYS A 1 113 ? -11.435 2.818 11.142 1.00 87.12 113 LYS A O 1
ATOM 917 N N . ILE A 1 114 ? -10.250 1.284 12.273 1.00 89.88 114 ILE A N 1
ATOM 918 C CA . ILE A 1 114 ? -10.966 0.129 11.739 1.00 89.88 114 ILE A CA 1
ATOM 919 C C . ILE A 1 114 ? -12.278 -0.033 12.499 1.00 89.88 114 ILE A C 1
ATOM 921 O O . ILE A 1 114 ? -12.294 -0.103 13.723 1.00 89.88 114 ILE A O 1
ATOM 925 N N . THR A 1 115 ? -13.369 -0.142 11.750 1.00 88.44 115 THR A N 1
ATOM 926 C CA . THR A 1 115 ? -14.687 -0.533 12.254 1.00 88.44 115 THR A CA 1
ATOM 927 C C . THR A 1 115 ? -14.983 -1.980 11.867 1.00 88.44 115 THR A C 1
ATOM 929 O O . THR A 1 115 ? -14.396 -2.510 10.919 1.00 88.44 115 THR A O 1
ATOM 932 N N . MET A 1 116 ? -15.918 -2.620 12.573 1.00 86.44 116 MET A N 1
ATOM 933 C CA . MET A 1 116 ? -16.316 -4.006 12.299 1.00 86.44 116 MET A CA 1
ATOM 934 C C . MET A 1 116 ? -16.828 -4.195 10.861 1.00 86.44 116 MET A C 1
ATOM 936 O O . MET A 1 116 ? -16.479 -5.165 10.193 1.00 86.44 116 MET A O 1
ATOM 940 N N . GLU A 1 117 ? -17.587 -3.221 10.358 1.00 86.12 117 GLU A N 1
ATOM 941 C CA . GLU A 1 117 ? -18.128 -3.206 8.992 1.00 86.12 117 GLU A CA 1
ATOM 942 C C . GLU A 1 117 ? -17.013 -3.227 7.934 1.00 86.12 117 GLU A C 1
ATOM 944 O O . GLU A 1 117 ? -17.078 -3.966 6.951 1.00 86.12 117 GLU A O 1
ATOM 949 N N . ASN A 1 118 ? -15.938 -2.474 8.175 1.00 90.19 118 ASN A N 1
ATOM 950 C CA . ASN A 1 118 ? -14.827 -2.332 7.238 1.00 90.19 118 ASN A CA 1
ATOM 951 C C . ASN A 1 118 ? -13.769 -3.426 7.363 1.00 90.19 118 ASN A C 1
ATOM 953 O O . ASN A 1 118 ? -13.042 -3.695 6.400 1.00 90.19 118 ASN A O 1
ATOM 957 N N . ALA A 1 119 ? -13.687 -4.079 8.522 1.00 91.62 119 ALA A N 1
ATOM 958 C CA . ALA A 1 119 ? -12.748 -5.164 8.760 1.00 91.62 119 ALA A CA 1
ATOM 959 C C . ALA A 1 119 ? -12.927 -6.298 7.738 1.00 91.62 119 ALA A C 1
ATOM 961 O O . ALA A 1 119 ? -11.943 -6.750 7.154 1.00 91.62 119 ALA A O 1
ATOM 962 N N . ALA A 1 120 ? -14.169 -6.698 7.443 1.00 90.38 120 ALA A N 1
ATOM 963 C CA . ALA A 1 120 ? -14.456 -7.760 6.475 1.00 90.38 120 ALA A CA 1
ATOM 964 C C . ALA A 1 120 ? -13.906 -7.444 5.071 1.00 90.38 120 ALA A C 1
ATOM 966 O O . ALA A 1 120 ? -13.270 -8.290 4.436 1.00 90.38 120 ALA A O 1
ATOM 967 N N . ALA A 1 121 ? -14.087 -6.208 4.600 1.00 92.44 121 ALA A N 1
ATOM 968 C CA . ALA A 1 121 ? -13.595 -5.790 3.292 1.00 92.44 121 ALA A CA 1
ATOM 969 C C . ALA A 1 121 ? -12.056 -5.684 3.248 1.00 92.44 121 ALA A C 1
ATOM 971 O O . ALA A 1 121 ? -11.431 -6.067 2.256 1.00 92.44 121 ALA A O 1
ATOM 972 N N . LEU A 1 122 ? -11.420 -5.238 4.337 1.00 93.69 122 LEU A N 1
ATOM 973 C CA . LEU A 1 122 ? -9.957 -5.242 4.459 1.00 93.69 122 LEU A CA 1
ATOM 974 C C . LEU A 1 122 ? -9.384 -6.668 4.465 1.00 93.69 122 LEU A C 1
ATOM 976 O O . LEU A 1 122 ? -8.376 -6.925 3.803 1.00 93.69 122 LEU A O 1
ATOM 980 N N . LEU A 1 123 ? -10.041 -7.608 5.151 1.00 93.94 123 LEU A N 1
ATOM 981 C CA . LEU A 1 123 ? -9.642 -9.018 5.187 1.00 93.94 123 LEU A CA 1
ATOM 982 C C . LEU A 1 123 ? -9.683 -9.667 3.796 1.00 93.94 123 LEU A C 1
ATOM 984 O O . LEU A 1 123 ? -8.778 -10.431 3.456 1.00 93.94 123 LEU A O 1
ATOM 988 N N . ALA A 1 124 ? -10.659 -9.316 2.953 1.00 93.12 124 ALA A N 1
ATOM 989 C CA . ALA A 1 124 ? -10.717 -9.800 1.571 1.00 93.12 124 ALA A CA 1
ATOM 990 C C . ALA A 1 124 ? -9.486 -9.369 0.746 1.00 93.12 124 ALA A C 1
ATOM 992 O O . ALA A 1 124 ? -8.924 -10.161 -0.016 1.00 93.12 124 ALA A O 1
ATOM 993 N N . HIS A 1 125 ? -9.009 -8.135 0.933 1.00 94.62 125 HIS A N 1
ATOM 994 C CA . HIS A 1 125 ? -7.774 -7.673 0.296 1.00 94.62 125 HIS A CA 1
ATOM 995 C C . HIS A 1 125 ? -6.531 -8.391 0.834 1.00 94.62 125 HIS A C 1
ATOM 997 O O . HIS A 1 125 ? -5.645 -8.744 0.053 1.00 94.62 125 HIS A O 1
ATOM 1003 N N . LEU A 1 126 ? -6.474 -8.652 2.141 1.00 95.62 126 LEU A N 1
ATOM 1004 C CA . LEU A 1 126 ? -5.375 -9.401 2.754 1.00 95.62 126 LEU A CA 1
ATOM 1005 C C . LEU A 1 126 ? -5.309 -10.847 2.264 1.00 95.62 126 LEU A C 1
ATOM 1007 O O . LEU A 1 126 ? -4.215 -11.338 1.989 1.00 95.62 126 LEU A O 1
ATOM 1011 N N . TYR A 1 127 ? -6.456 -11.499 2.071 1.00 95.12 127 TYR A N 1
ATOM 1012 C CA . TYR A 1 127 ? -6.517 -12.836 1.482 1.00 95.12 127 TYR A CA 1
ATOM 1013 C C . TYR A 1 127 ? -5.841 -12.879 0.102 1.00 95.12 127 TYR A C 1
ATOM 1015 O O . TYR A 1 127 ? -5.017 -13.754 -0.166 1.00 95.12 127 TYR A O 1
ATOM 1023 N N . SER A 1 128 ? -6.093 -11.874 -0.746 1.00 93.00 128 SER A N 1
ATOM 1024 C CA . SER A 1 128 ? -5.419 -11.755 -2.045 1.00 93.00 128 SER A CA 1
ATOM 1025 C C . SER A 1 128 ? -3.903 -11.561 -1.925 1.00 93.00 128 SER A C 1
ATOM 1027 O O . SER A 1 128 ? -3.181 -12.016 -2.813 1.00 93.00 128 SER A O 1
ATOM 1029 N N . LEU A 1 129 ? -3.412 -10.872 -0.890 1.00 95.50 129 LEU A N 1
ATOM 1030 C CA . LEU A 1 129 ? -1.973 -10.680 -0.678 1.00 95.50 129 LEU A CA 1
ATOM 1031 C C . LEU A 1 129 ? -1.288 -11.962 -0.207 1.00 95.50 129 LEU A C 1
ATOM 1033 O O . LEU A 1 129 ? -0.195 -12.276 -0.673 1.00 95.50 129 LEU A O 1
ATOM 1037 N N . ILE A 1 130 ? -1.941 -12.705 0.685 1.00 96.44 130 ILE A N 1
ATOM 1038 C CA . ILE A 1 130 ? -1.428 -13.966 1.231 1.00 96.44 130 ILE A CA 1
ATOM 1039 C C . ILE A 1 130 ? -1.371 -15.047 0.147 1.00 96.44 130 ILE A C 1
ATOM 1041 O O . ILE A 1 130 ? -0.449 -15.853 0.139 1.00 96.44 130 ILE A O 1
ATOM 1045 N N . ASN A 1 131 ? -2.297 -15.018 -0.813 1.00 95.62 131 ASN A N 1
ATOM 1046 C CA . ASN A 1 131 ? -2.288 -15.923 -1.963 1.00 95.62 131 ASN A CA 1
ATOM 1047 C C . ASN A 1 131 ? -1.416 -15.426 -3.140 1.00 95.62 131 ASN A C 1
ATOM 1049 O O . ASN A 1 131 ? -1.519 -15.926 -4.261 1.00 95.62 131 ASN A O 1
ATOM 1053 N N . SER A 1 132 ? -0.592 -14.395 -2.931 1.00 96.06 132 SER A N 1
ATOM 1054 C CA . SER A 1 132 ? 0.306 -13.866 -3.961 1.00 96.06 132 SER A CA 1
ATOM 1055 C C . SER A 1 132 ? 1.489 -14.803 -4.207 1.00 96.06 132 SER A C 1
ATOM 1057 O O . SER A 1 132 ? 1.999 -15.434 -3.291 1.00 96.06 132 SER A O 1
ATOM 1059 N N . LYS A 1 133 ? 2.018 -14.810 -5.435 1.00 96.69 133 LYS A N 1
ATOM 1060 C CA . LYS A 1 133 ? 3.271 -15.514 -5.771 1.00 96.69 133 LYS A CA 1
ATOM 1061 C C . LYS A 1 133 ? 4.532 -14.849 -5.201 1.00 96.69 133 LYS A C 1
ATOM 1063 O O . LYS A 1 133 ? 5.615 -15.417 -5.282 1.00 96.69 133 LYS A O 1
ATOM 1068 N N . TYR A 1 134 ? 4.416 -13.611 -4.721 1.00 97.12 134 TYR A N 1
ATOM 1069 C CA . TYR A 1 134 ? 5.541 -12.830 -4.217 1.00 97.12 134 TYR A CA 1
ATOM 1070 C C . TYR A 1 134 ? 5.611 -12.935 -2.696 1.00 97.12 134 TYR A C 1
ATOM 1072 O O . TYR A 1 134 ? 4.727 -12.430 -2.009 1.00 97.12 134 TYR A O 1
ATOM 1080 N N . GLU A 1 135 ? 6.693 -13.505 -2.170 1.00 97.12 135 GLU A N 1
ATOM 1081 C CA . GLU A 1 135 ? 6.905 -13.675 -0.725 1.00 97.12 135 GLU A CA 1
ATOM 1082 C C . GLU A 1 135 ? 6.758 -12.360 0.055 1.00 97.12 135 GLU A C 1
ATOM 1084 O O . GLU A 1 135 ? 6.099 -12.309 1.091 1.00 97.12 135 GLU A O 1
ATOM 1089 N N . SER A 1 136 ? 7.284 -11.258 -0.485 1.00 96.94 136 SER A N 1
ATOM 1090 C CA . SER A 1 136 ? 7.159 -9.935 0.134 1.00 96.94 136 SER A CA 1
ATOM 1091 C C . SER A 1 136 ? 5.702 -9.501 0.328 1.00 96.94 136 SER A C 1
ATOM 1093 O O . SER A 1 136 ? 5.386 -8.839 1.316 1.00 96.94 136 SER A O 1
ATOM 1095 N N . TYR A 1 137 ? 4.798 -9.900 -0.572 1.00 97.25 137 TYR A N 1
ATOM 1096 C CA . TYR A 1 137 ? 3.372 -9.583 -0.478 1.00 97.25 137 TYR A CA 1
ATOM 1097 C C . TYR A 1 137 ? 2.715 -10.445 0.600 1.00 97.25 137 TYR A C 1
ATOM 1099 O O . TYR A 1 137 ? 1.932 -9.923 1.391 1.00 97.25 137 TYR A O 1
ATOM 1107 N N . ILE A 1 138 ? 3.094 -11.725 0.677 1.00 97.88 138 ILE A N 1
ATOM 1108 C CA . ILE A 1 138 ? 2.617 -12.661 1.703 1.00 97.88 138 ILE A CA 1
ATOM 1109 C C . ILE A 1 138 ? 3.009 -12.156 3.094 1.00 97.88 138 ILE A C 1
ATOM 1111 O O . ILE A 1 138 ? 2.154 -12.041 3.968 1.00 97.88 138 ILE A O 1
ATOM 1115 N N . ILE A 1 139 ? 4.277 -11.781 3.294 1.00 97.31 139 ILE A N 1
ATOM 1116 C CA . ILE A 1 139 ? 4.780 -11.277 4.581 1.00 97.31 139 ILE A CA 1
ATOM 1117 C C . ILE A 1 139 ? 4.012 -10.027 5.020 1.00 97.31 139 ILE A C 1
ATOM 1119 O O . ILE A 1 139 ? 3.613 -9.922 6.181 1.00 97.31 139 ILE A O 1
ATOM 1123 N N . ILE A 1 140 ? 3.800 -9.072 4.110 1.00 97.12 140 ILE A N 1
ATOM 1124 C CA . ILE A 1 140 ? 3.037 -7.851 4.409 1.00 97.12 140 ILE A CA 1
ATOM 1125 C C . ILE A 1 140 ? 1.582 -8.201 4.736 1.00 97.12 140 ILE A C 1
ATOM 1127 O O . ILE A 1 140 ? 1.048 -7.692 5.722 1.00 97.12 140 ILE A O 1
ATOM 1131 N N . GLY A 1 141 ? 0.973 -9.101 3.961 1.00 96.88 141 GLY A N 1
ATOM 1132 C CA . GLY A 1 141 ? -0.381 -9.593 4.192 1.00 96.88 141 GLY A CA 1
ATOM 1133 C C . GLY A 1 141 ? -0.543 -10.212 5.579 1.00 96.88 141 GLY A C 1
ATOM 1134 O O . GLY A 1 141 ? -1.432 -9.814 6.321 1.00 96.88 141 GLY A O 1
ATOM 1135 N N . LEU A 1 142 ? 0.357 -11.114 5.976 1.00 97.44 142 LEU A N 1
ATOM 1136 C CA . LEU A 1 142 ? 0.325 -11.772 7.286 1.00 97.44 142 LEU A CA 1
ATOM 1137 C C . LEU A 1 142 ? 0.553 -10.794 8.448 1.00 97.44 142 LEU A C 1
ATOM 1139 O O . LEU A 1 142 ? -0.146 -10.863 9.459 1.00 97.44 142 LEU A O 1
ATOM 1143 N N . LYS A 1 143 ? 1.500 -9.856 8.311 1.00 96.38 143 LYS A N 1
ATOM 1144 C CA . LYS A 1 143 ? 1.757 -8.837 9.344 1.00 96.38 143 LYS A CA 1
ATOM 1145 C C . LYS A 1 143 ? 0.550 -7.928 9.554 1.00 96.38 143 LYS A C 1
ATOM 1147 O O . LYS A 1 143 ? 0.159 -7.686 10.694 1.00 96.38 143 LYS A O 1
ATOM 1152 N N . ALA A 1 144 ? -0.046 -7.449 8.465 1.00 96.06 144 ALA A N 1
ATOM 1153 C CA . ALA A 1 144 ? -1.243 -6.626 8.534 1.00 96.06 144 ALA A CA 1
ATOM 1154 C C . ALA A 1 144 ? -2.446 -7.419 9.067 1.00 96.06 144 ALA A C 1
ATOM 1156 O O . ALA A 1 144 ? -3.190 -6.900 9.893 1.00 96.06 144 ALA A O 1
ATOM 1157 N N . LEU A 1 145 ? -2.596 -8.685 8.663 1.00 96.12 145 LEU A N 1
ATOM 1158 C CA . LEU A 1 145 ? -3.643 -9.581 9.153 1.00 96.12 145 LEU A CA 1
ATOM 1159 C C . LEU A 1 145 ? -3.611 -9.706 10.672 1.00 96.12 145 LEU A C 1
ATOM 1161 O O . LEU A 1 145 ? -4.642 -9.515 11.310 1.00 96.12 145 LEU A O 1
ATOM 1165 N N . LYS A 1 146 ? -2.428 -9.956 11.244 1.00 94.88 146 LYS A N 1
ATOM 1166 C CA . LYS A 1 146 ? -2.250 -10.011 12.697 1.00 94.88 146 LYS A CA 1
ATOM 1167 C C . LYS A 1 146 ? -2.748 -8.726 13.369 1.00 94.88 146 LYS A C 1
ATOM 1169 O O . LYS A 1 146 ? -3.553 -8.801 14.286 1.00 94.88 146 LYS A O 1
ATOM 1174 N N . GLY A 1 147 ? -2.312 -7.560 12.887 1.00 92.62 147 GLY A N 1
ATOM 1175 C CA . GLY A 1 147 ? -2.708 -6.275 13.474 1.00 92.62 147 GLY A CA 1
ATOM 1176 C C . GLY A 1 147 ? -4.216 -6.018 13.406 1.00 92.62 147 GLY A C 1
ATOM 1177 O O . GLY A 1 147 ? -4.808 -5.562 14.380 1.00 92.62 147 GLY A O 1
ATOM 1178 N N . ILE A 1 148 ? -4.852 -6.347 12.278 1.00 93.31 148 ILE A N 1
ATOM 1179 C CA . ILE A 1 148 ? -6.305 -6.193 12.124 1.00 93.31 148 ILE A CA 1
ATOM 1180 C C . ILE A 1 148 ? -7.062 -7.164 13.034 1.00 93.31 148 ILE A C 1
ATOM 1182 O O . ILE A 1 148 ? -8.031 -6.754 13.666 1.00 93.31 148 ILE A O 1
ATOM 1186 N N . PHE A 1 149 ? -6.626 -8.421 13.145 1.00 93.06 149 PHE A N 1
ATOM 1187 C CA . PHE A 1 149 ? -7.252 -9.389 14.051 1.00 93.06 149 PHE A CA 1
ATOM 1188 C C . PHE A 1 149 ? -7.141 -8.979 15.520 1.00 93.06 149 PHE A C 1
ATOM 1190 O O . PHE A 1 149 ? -8.133 -9.076 16.244 1.00 93.06 149 PHE A O 1
ATOM 1197 N N . ASP A 1 150 ? -5.974 -8.488 15.943 1.00 91.69 150 ASP A N 1
ATOM 1198 C CA . ASP A 1 150 ? -5.763 -7.985 17.304 1.00 91.69 150 ASP A CA 1
ATOM 1199 C C . ASP A 1 150 ? -6.765 -6.843 17.603 1.00 91.69 150 ASP A C 1
ATOM 1201 O O . ASP A 1 150 ? -7.435 -6.851 18.637 1.00 91.69 150 ASP A O 1
ATOM 1205 N N . GLN A 1 151 ? -6.960 -5.917 16.654 1.00 91.19 151 GLN A N 1
ATOM 1206 C CA . GLN A 1 151 ? -7.924 -4.817 16.783 1.00 91.19 151 GLN A CA 1
ATOM 1207 C C . GLN A 1 151 ? -9.386 -5.288 16.800 1.00 91.19 151 GLN A C 1
ATOM 1209 O O . GLN A 1 151 ? -10.178 -4.812 17.608 1.00 91.19 151 GLN A O 1
ATOM 1214 N N . VAL A 1 152 ? -9.770 -6.205 15.909 1.00 90.75 152 VAL A N 1
ATOM 1215 C CA . VAL A 1 152 ? -11.146 -6.730 15.853 1.00 90.75 152 VAL A CA 1
ATOM 1216 C C . VAL A 1 152 ? -11.490 -7.485 17.136 1.00 90.75 152 VAL A C 1
ATOM 1218 O O . VAL A 1 152 ? -12.598 -7.350 17.647 1.00 90.75 152 VAL A O 1
ATOM 1221 N N . THR A 1 153 ? -10.538 -8.238 17.686 1.00 91.25 153 THR A N 1
ATOM 1222 C CA . THR A 1 153 ? -10.716 -8.947 18.961 1.00 91.25 153 THR A CA 1
ATOM 1223 C C . THR A 1 153 ? -10.964 -7.967 20.106 1.00 91.25 153 THR A C 1
ATOM 1225 O O . THR A 1 153 ? -11.854 -8.193 20.923 1.00 91.25 153 THR A O 1
ATOM 1228 N N . LEU A 1 154 ? -10.232 -6.849 20.130 1.00 90.44 154 LEU A N 1
ATOM 1229 C CA . LEU A 1 154 ? -10.440 -5.782 21.106 1.00 90.44 154 LEU A CA 1
ATOM 1230 C C . LEU A 1 154 ? -11.845 -5.170 20.980 1.00 90.44 154 LEU A C 1
ATOM 1232 O O . LEU A 1 154 ? -12.569 -5.107 21.969 1.00 90.44 154 LEU A O 1
ATOM 1236 N N . LEU A 1 155 ? -12.280 -4.837 19.761 1.00 88.50 155 LEU A N 1
ATOM 1237 C CA . LEU A 1 155 ? -13.629 -4.308 19.512 1.00 88.50 155 LEU A CA 1
ATOM 1238 C C . LEU A 1 155 ? -14.738 -5.290 19.916 1.00 88.50 155 LEU A C 1
ATOM 1240 O O . LEU A 1 155 ? -15.795 -4.872 20.382 1.00 88.50 155 LEU A O 1
ATOM 1244 N N . LEU A 1 156 ? -14.522 -6.594 19.736 1.00 89.25 156 LEU A N 1
ATOM 1245 C CA . LEU A 1 156 ? -15.465 -7.619 20.185 1.00 89.25 156 LEU A CA 1
ATOM 1246 C C . LEU A 1 156 ? -15.558 -7.672 21.712 1.00 89.25 156 LEU A C 1
ATOM 1248 O O . LEU A 1 156 ? -16.658 -7.775 22.241 1.00 89.25 156 LEU A O 1
ATOM 1252 N N . SER A 1 157 ? -14.427 -7.561 22.413 1.00 89.56 157 SER A N 1
ATOM 1253 C CA . SER A 1 157 ? -14.408 -7.577 23.881 1.00 89.56 157 SER A CA 1
ATOM 1254 C C . SER A 1 157 ? -15.052 -6.347 24.528 1.00 89.56 157 SER A C 1
ATOM 1256 O O . SER A 1 157 ? -15.494 -6.434 25.664 1.00 89.56 157 SER A O 1
ATOM 1258 N N . GLU A 1 158 ? -15.122 -5.217 23.820 1.00 82.19 158 GLU A N 1
ATOM 1259 C CA . GLU A 1 158 ? -15.776 -3.991 24.302 1.00 82.19 158 GLU A CA 1
ATOM 1260 C C . GLU A 1 158 ? -17.303 -4.000 24.104 1.00 82.19 158 GLU A C 1
ATOM 1262 O O . GLU A 1 158 ? -18.012 -3.256 24.778 1.00 82.19 158 GLU A O 1
ATOM 1267 N N . ASN A 1 159 ? -17.813 -4.813 23.172 1.00 69.62 159 ASN A N 1
ATOM 1268 C CA . ASN A 1 159 ? -19.234 -4.866 22.804 1.00 69.62 159 ASN A CA 1
ATOM 1269 C C . ASN A 1 159 ? -19.981 -6.095 23.367 1.00 69.62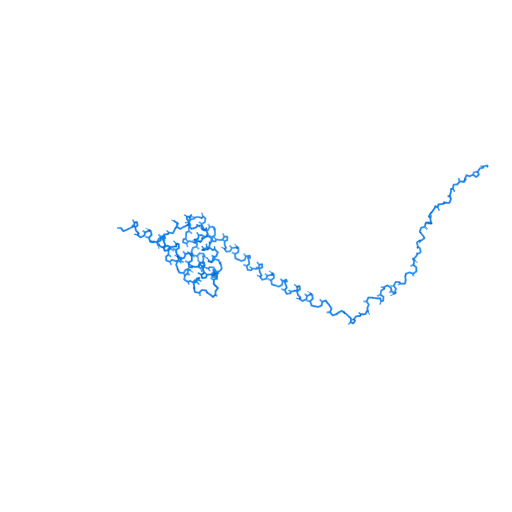 159 ASN A C 1
ATOM 1271 O O . ASN A 1 159 ? -21.174 -6.250 23.096 1.00 69.62 159 ASN A O 1
ATOM 1275 N N . CYS A 1 160 ? -19.296 -6.961 24.118 1.00 52.44 160 CYS A N 1
ATOM 1276 C CA . CYS A 1 160 ? -19.859 -8.111 24.834 1.00 52.44 160 CYS A CA 1
ATOM 1277 C C . CYS A 1 160 ? -19.842 -7.864 26.343 1.00 52.44 160 CYS A C 1
ATOM 1279 O O . CYS A 1 160 ? -20.839 -8.253 26.992 1.00 52.44 160 CYS A O 1
#

Foldseek 3Di:
DDDDDDDDDPDDDDDPDPPPPPVCVVVVVVPPVVPPPPPVVVVVVVVVVVVVVVVVVVVVVLLVVLLVLLVVCVVVLNLVSSLVSVVVSPDLVNLLVVLCVQCPPCNPVHLVSDDPVNLVSNLVSLVVQCPDPDPSSVVSSVSSVVSNVVSVVVVVVVVD

Secondary structure (DSSP, 8-state):
------PPPSSPPPP-S--S--HHHHHGGG--TTS--SSHHHHHHHHHHHHHHHHHHHHHHHHHHHHHHHHHHHHTT-HHHHHHHHHHT--HHHHHHHHIIIIIISHHHHGGG--HHHHHHHHHHHHHHHT-S-HHHHHHHHHHHHHHHHHHHHHHHHH-

Sequence (160 aa):
TMNSMFAPSLYEVPTDTPLGLDLEKFLANECNVEDIEEDDSQVKLMKNLMKDNKVMLTIMNKRANNLKIVQRWWNKANLDSTINTLSSRRDTSLVVDFFNYTFVKDPSKHLSKITMENAAALLAHLYSLINSKYESYIIIGLKALKGIFDQVTLLLSENC

pLDDT: mean 83.33, std 16.54, range [37.38, 97.88]

Radius of gyration: 35.67 Å; chains: 1; bounding box: 89×79×72 Å

InterPro domains:
  IPR028021 Katanin p80 subunit, C-terminal [PF13925] (51-152)

Organism: Euplotes crassus (NCBI:txid5936)